Protein AF-A0A4R3YIJ1-F1 (afdb_monomer)

Sequence (52 aa):
AQEDRVNATTGRIRFFPDGSSTGGRVTLGRGAREWHVNVGWLTGAVSVVVTQ

Secondary structure (DSSP, 8-state):
--TTBSSSS-B---B-TTS-B--EEEEEEETTEEEEEEE-TTT--EEEEEE-

Mean predicted aligned error: 5.21 Å

pLDDT: mean 87.11, std 10.75, range [52.09, 95.19]

InterPro domains:
  IPR022346 General secretion pathway, GspH [PF12019] (7-41)

Foldseek 3Di:
DPPQAPDPPDGDKDADPVQFIPWDWDWDDDPPKIWIWTAHRGRRDTDIDIDD

Organism: NCBI:txid242606

Nearest PDB structures (foldseek):
  7qqj-assembly2_B  TM=6.524E-01  e=2.654E+00  Jeotgalibaca ciconiae
  6jg0-assembly1_A  TM=7.801E-01  e=6.386E+00  Tequatrovirus T4
  4uoi-assembly4_B-3  TM=6.364E-01  e=3.557E+00  Hepatitis C virus (isolate H77)
  1hkg-assembly1_A  TM=3.853E-01  e=2.814E+00  Saccharomyces cerevisiae

Structure (mmCIF, N/CA/C/O backbone):
data_AF-A0A4R3YIJ1-F1
#
_entry.id   AF-A0A4R3YIJ1-F1
#
loop_
_atom_site.group_PDB
_atom_site.id
_atom_site.type_symbol
_atom_site.label_atom_id
_atom_site.label_alt_id
_atom_site.label_comp_id
_atom_site.label_asym_id
_atom_site.label_entity_id
_atom_site.label_seq_id
_atom_site.pdbx_PDB_ins_code
_atom_site.Cartn_x
_atom_site.Cartn_y
_atom_site.Cartn_z
_atom_site.occupancy
_atom_site.B_iso_or_equiv
_atom_site.auth_seq_id
_atom_site.auth_comp_id
_atom_site.auth_asym_id
_atom_site.auth_atom_id
_atom_si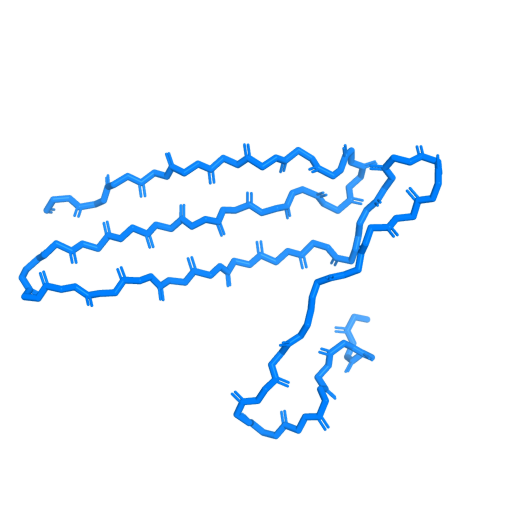te.pdbx_PDB_model_num
ATOM 1 N N . ALA A 1 1 ? -4.869 -3.247 -16.764 1.00 55.22 1 ALA A N 1
ATOM 2 C CA . ALA A 1 1 ? -4.871 -3.164 -15.283 1.00 55.22 1 ALA A CA 1
ATOM 3 C C . ALA A 1 1 ? -5.410 -4.424 -14.574 1.00 55.22 1 ALA A C 1
ATOM 5 O O . ALA A 1 1 ? -5.521 -4.413 -13.356 1.00 55.22 1 ALA A O 1
ATOM 6 N N . GLN A 1 2 ? -5.728 -5.522 -15.281 1.00 52.09 2 GLN A N 1
ATOM 7 C CA . GLN A 1 2 ? -6.213 -6.770 -14.659 1.00 52.09 2 GLN A CA 1
ATOM 8 C C . GLN A 1 2 ? -5.074 -7.745 -14.270 1.00 52.09 2 GLN A C 1
ATOM 10 O O . GLN A 1 2 ? -5.326 -8.744 -13.609 1.00 52.09 2 GLN A O 1
ATOM 15 N N . GLU A 1 3 ? -3.827 -7.451 -14.653 1.00 55.56 3 GLU A N 1
ATOM 16 C CA . GLU A 1 3 ? -2.703 -8.406 -14.656 1.00 55.56 3 GLU A CA 1
ATOM 17 C C . GLU A 1 3 ? -1.975 -8.579 -13.307 1.00 55.56 3 GLU A C 1
ATOM 19 O O . GLU A 1 3 ? -1.122 -9.453 -13.185 1.00 55.56 3 GLU A O 1
ATOM 24 N N . ASP A 1 4 ? -2.319 -7.801 -12.271 1.00 62.09 4 ASP A N 1
ATOM 25 C CA . ASP A 1 4 ? -1.675 -7.879 -10.941 1.00 62.09 4 ASP A CA 1
ATOM 26 C 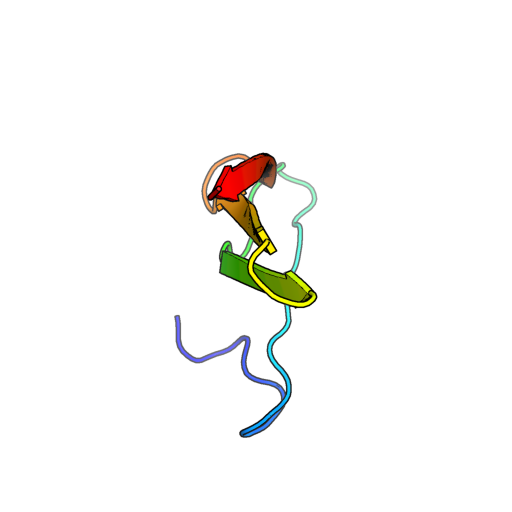C . ASP A 1 4 ? -2.531 -8.607 -9.874 1.00 62.09 4 ASP A C 1
ATOM 28 O O . ASP A 1 4 ? -2.258 -8.594 -8.672 1.00 62.09 4 ASP A O 1
ATOM 32 N N . ARG A 1 5 ? -3.610 -9.278 -10.297 1.00 66.75 5 ARG A N 1
ATOM 33 C CA . ARG A 1 5 ? -4.336 -10.212 -9.427 1.00 66.75 5 ARG A CA 1
ATOM 34 C C . ARG A 1 5 ? -3.715 -11.593 -9.556 1.00 66.75 5 ARG A C 1
ATOM 36 O O . ARG A 1 5 ? -3.869 -12.258 -10.573 1.00 66.75 5 ARG A O 1
ATOM 43 N N . VAL A 1 6 ? -3.028 -12.025 -8.502 1.00 75.06 6 VAL A N 1
ATOM 44 C CA . VAL A 1 6 ? -2.454 -13.374 -8.403 1.00 75.06 6 VAL A CA 1
ATOM 45 C C . VAL A 1 6 ? -3.572 -14.413 -8.261 1.00 75.06 6 VAL A C 1
ATOM 47 O O . VAL A 1 6 ? -3.451 -15.518 -8.777 1.00 75.06 6 VAL A O 1
ATOM 50 N N . ASN A 1 7 ? -4.668 -14.056 -7.581 1.00 81.94 7 ASN A N 1
ATOM 51 C CA . ASN A 1 7 ? -5.922 -14.813 -7.517 1.00 81.94 7 ASN A CA 1
ATOM 52 C C . ASN A 1 7 ? -7.064 -13.905 -6.996 1.00 81.94 7 ASN A C 1
ATOM 54 O O . ASN A 1 7 ? -6.904 -12.687 -6.901 1.00 81.94 7 ASN A O 1
ATOM 58 N N . ALA A 1 8 ? -8.220 -14.488 -6.653 1.00 81.75 8 ALA A N 1
ATOM 59 C CA . ALA A 1 8 ? -9.391 -13.751 -6.166 1.00 81.75 8 ALA A CA 1
ATOM 60 C C . ALA A 1 8 ? -9.162 -12.995 -4.840 1.00 81.75 8 ALA A C 1
ATOM 62 O O . ALA A 1 8 ? -9.825 -11.989 -4.596 1.00 81.75 8 ALA A O 1
ATOM 63 N N . THR A 1 9 ? -8.233 -13.452 -3.998 1.00 86.62 9 THR A N 1
ATOM 64 C CA . THR A 1 9 ? -7.957 -12.895 -2.661 1.00 86.62 9 THR A CA 1
ATOM 65 C C . THR A 1 9 ? -6.561 -12.286 -2.531 1.00 86.62 9 THR A C 1
ATOM 67 O O . THR A 1 9 ? -6.246 -11.680 -1.512 1.00 86.62 9 THR A O 1
ATOM 70 N N . THR A 1 10 ? -5.716 -12.419 -3.554 1.00 86.12 10 THR A N 1
ATOM 71 C CA . THR A 1 10 ? -4.330 -11.947 -3.561 1.00 86.12 10 THR A CA 1
ATOM 72 C C . THR A 1 10 ? -4.127 -10.963 -4.706 1.00 86.12 10 THR A C 1
ATOM 74 O O . THR A 1 10 ? -4.086 -11.346 -5.878 1.00 86.12 10 THR A O 1
ATOM 77 N N . GLY A 1 11 ? -3.972 -9.689 -4.358 1.00 87.88 11 GLY A N 1
ATOM 78 C CA . GLY A 1 11 ? -3.416 -8.672 -5.249 1.00 87.88 11 GLY A CA 1
ATOM 79 C C . GLY A 1 11 ? -1.917 -8.517 -5.015 1.00 87.88 11 GLY A C 1
ATOM 80 O O . GLY A 1 11 ? -1.403 -8.899 -3.962 1.00 87.88 11 GLY A O 1
ATOM 81 N N . ARG A 1 12 ? -1.210 -7.944 -5.981 1.00 89.69 12 ARG A N 1
ATOM 82 C CA . ARG A 1 12 ? 0.194 -7.567 -5.840 1.00 89.69 12 ARG A CA 1
ATOM 83 C C . ARG A 1 12 ? 0.383 -6.136 -6.365 1.00 89.69 12 ARG A C 1
ATOM 85 O O . ARG A 1 12 ? -0.472 -5.574 -7.046 1.00 89.69 12 ARG A O 1
ATOM 92 N N . ILE A 1 13 ? 1.465 -5.509 -5.910 1.00 90.88 13 ILE A N 1
ATOM 93 C CA . ILE A 1 13 ? 1.946 -4.214 -6.391 1.00 90.88 13 ILE A CA 1
ATOM 94 C C . ILE A 1 13 ? 3.403 -4.435 -6.783 1.00 90.88 13 ILE A C 1
ATOM 96 O O . ILE A 1 13 ? 4.201 -4.900 -5.966 1.00 90.88 13 ILE A O 1
ATOM 100 N N . ARG A 1 14 ? 3.749 -4.146 -8.035 1.00 91.44 14 ARG A N 1
ATOM 101 C CA . ARG A 1 14 ? 5.112 -4.257 -8.560 1.00 91.44 14 ARG A CA 1
ATOM 102 C C . ARG A 1 14 ? 5.691 -2.866 -8.768 1.00 91.44 14 ARG A C 1
ATOM 104 O O . ARG A 1 14 ? 5.015 -2.000 -9.313 1.00 91.44 14 ARG A O 1
ATOM 111 N N . PHE A 1 15 ? 6.948 -2.693 -8.380 1.00 92.44 15 PHE A N 1
ATOM 112 C CA . PHE A 1 15 ? 7.745 -1.504 -8.664 1.00 92.44 15 PHE A CA 1
ATOM 113 C C . PHE A 1 15 ? 8.711 -1.803 -9.807 1.00 92.44 15 PHE A C 1
ATOM 115 O O . PHE A 1 15 ? 9.274 -2.901 -9.866 1.00 92.44 15 PHE A O 1
ATOM 122 N N . PHE A 1 16 ? 8.880 -0.843 -10.709 1.00 92.12 16 PHE A N 1
ATOM 123 C CA . PHE A 1 16 ? 9.769 -0.952 -11.858 1.00 92.12 16 PHE A CA 1
ATOM 124 C C . PHE A 1 16 ? 11.029 -0.088 -11.656 1.00 92.12 16 PHE A C 1
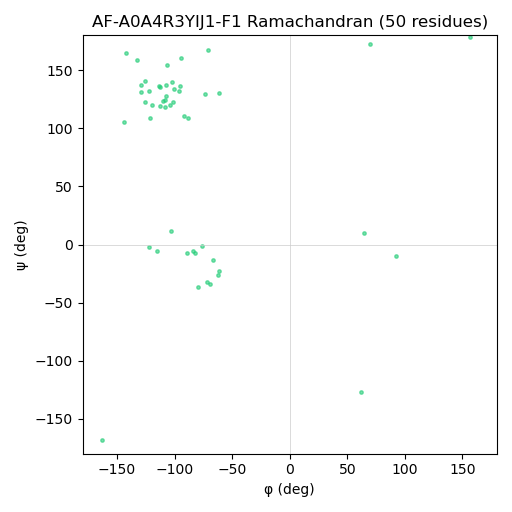ATOM 126 O O . PHE A 1 16 ? 10.991 0.881 -10.893 1.00 92.12 16 PHE A O 1
ATOM 133 N N . PRO A 1 17 ? 12.165 -0.420 -12.301 1.00 92.44 17 PRO A N 1
ATOM 134 C CA . PRO A 1 17 ? 13.430 0.302 -12.115 1.00 92.44 17 PRO A CA 1
ATOM 135 C C . PRO A 1 17 ? 13.393 1.782 -12.522 1.00 92.44 17 PRO A C 1
ATOM 137 O O . PRO A 1 17 ? 14.197 2.566 -12.031 1.00 92.44 17 PRO A O 1
ATOM 140 N N . ASP A 1 18 ? 12.467 2.169 -13.400 1.00 91.25 18 ASP A N 1
ATOM 141 C CA . ASP A 1 18 ? 12.213 3.552 -13.827 1.00 91.25 18 ASP A CA 1
ATOM 142 C C . ASP A 1 18 ? 11.441 4.384 -12.784 1.00 91.25 18 ASP A C 1
ATOM 144 O O . ASP A 1 18 ? 11.203 5.573 -12.988 1.00 91.25 18 ASP A O 1
ATOM 148 N N . GLY A 1 19 ? 11.067 3.777 -11.654 1.00 89.50 19 GLY A N 1
ATOM 149 C CA . GLY A 1 19 ? 10.349 4.424 -10.560 1.00 89.50 19 GLY A CA 1
ATOM 150 C C . GLY A 1 19 ? 8.829 4.300 -10.655 1.00 89.50 19 GLY A C 1
ATOM 151 O O . GLY A 1 19 ? 8.146 4.595 -9.680 1.00 89.50 19 GLY A O 1
ATOM 152 N N . SER A 1 20 ? 8.275 3.820 -11.768 1.00 92.81 20 SER A N 1
ATOM 153 C CA . SER A 1 20 ? 6.840 3.544 -11.875 1.00 92.81 20 SER A CA 1
ATOM 154 C C . SER A 1 20 ? 6.411 2.323 -11.047 1.00 92.81 20 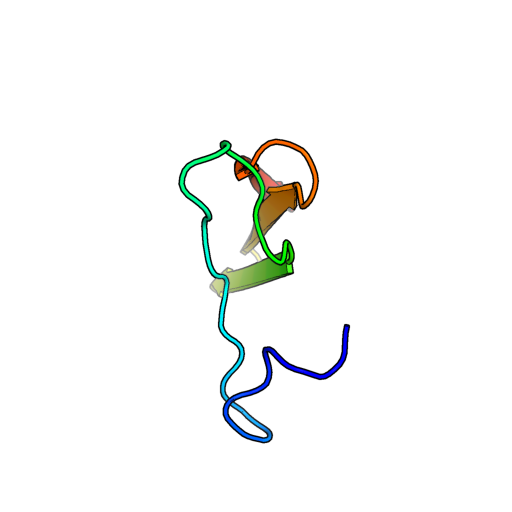SER A C 1
ATOM 156 O O . SER A 1 20 ? 7.222 1.528 -10.555 1.00 92.81 20 SER A O 1
ATOM 158 N N . SER A 1 21 ? 5.100 2.156 -10.869 1.00 92.25 21 SER A N 1
ATOM 159 C CA . SER A 1 21 ? 4.527 0.966 -10.241 1.00 92.25 21 SER A CA 1
ATOM 160 C C . SER A 1 21 ? 3.223 0.542 -10.913 1.00 92.25 21 SER A C 1
ATOM 162 O O . SER A 1 21 ? 2.589 1.320 -11.625 1.00 92.25 21 SER A O 1
ATOM 164 N N . THR A 1 22 ? 2.760 -0.680 -10.645 1.00 90.88 22 THR A N 1
ATOM 165 C CA . THR A 1 22 ? 1.398 -1.085 -11.042 1.00 90.88 22 THR A CA 1
ATOM 166 C C . THR A 1 22 ? 0.309 -0.316 -10.285 1.00 90.88 22 THR A C 1
ATOM 168 O O . THR A 1 22 ? -0.843 -0.292 -10.722 1.00 90.88 22 THR A O 1
ATOM 171 N N . GLY A 1 23 ? 0.686 0.384 -9.208 1.00 92.00 23 GLY A N 1
ATOM 172 C CA . GLY A 1 23 ? -0.197 1.177 -8.368 1.00 92.00 23 GLY A CA 1
ATOM 173 C C . GLY A 1 23 ? -1.161 0.321 -7.550 1.00 92.00 23 GLY A C 1
ATOM 174 O O . GLY A 1 23 ? -1.251 -0.895 -7.702 1.00 92.00 23 GLY A O 1
ATOM 175 N N . GLY A 1 24 ? -1.898 0.964 -6.650 1.00 92.19 24 GLY A N 1
ATOM 176 C CA . GLY A 1 24 ? -2.936 0.280 -5.885 1.00 92.19 24 GLY A CA 1
ATOM 177 C C . GLY A 1 24 ? -3.274 0.952 -4.567 1.00 92.19 24 GLY A C 1
ATOM 178 O O . GLY A 1 24 ? -2.684 1.963 -4.182 1.00 92.19 24 GLY A O 1
ATOM 179 N N . ARG A 1 25 ? -4.241 0.359 -3.864 1.00 91.56 25 ARG A N 1
ATOM 180 C CA . ARG A 1 25 ? -4.608 0.723 -2.497 1.00 91.56 25 ARG A CA 1
ATOM 181 C C . ARG A 1 25 ? -4.641 -0.526 -1.631 1.00 91.56 25 ARG A C 1
ATOM 183 O O . ARG A 1 25 ? -5.282 -1.508 -1.995 1.00 91.56 25 ARG A O 1
ATOM 190 N N . VAL A 1 26 ? -3.996 -0.452 -0.473 1.00 91.50 26 VAL A N 1
ATOM 191 C CA . VAL A 1 26 ? -4.125 -1.444 0.595 1.00 91.50 26 VAL A CA 1
ATOM 192 C C . VAL A 1 26 ? -4.888 -0.803 1.742 1.00 91.50 26 VAL A C 1
ATOM 194 O O . VAL A 1 26 ? -4.470 0.231 2.261 1.00 91.50 26 VAL A O 1
ATOM 197 N N . THR A 1 27 ? -5.998 -1.418 2.134 1.00 92.62 27 THR A N 1
ATOM 198 C CA . THR A 1 27 ? -6.791 -0.999 3.291 1.00 92.62 27 THR A CA 1
ATOM 199 C C . THR A 1 27 ? -6.477 -1.916 4.464 1.00 92.62 27 THR A C 1
ATOM 201 O O . THR A 1 27 ? -6.628 -3.133 4.365 1.00 92.62 27 THR A O 1
ATOM 204 N N . LEU A 1 28 ? -6.032 -1.334 5.573 1.00 92.62 28 LEU A N 1
ATOM 205 C CA . LEU A 1 28 ? -5.822 -2.026 6.839 1.00 92.62 28 LEU A CA 1
ATOM 206 C C . LEU A 1 28 ? -6.911 -1.562 7.803 1.00 92.62 28 LEU A C 1
ATOM 208 O O . LEU A 1 28 ? -7.044 -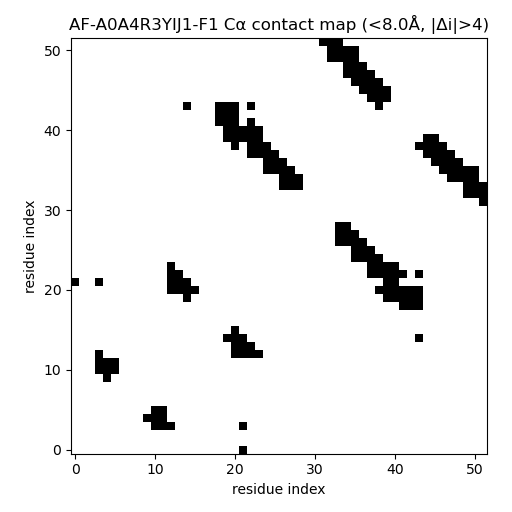0.366 8.038 1.00 92.62 28 LEU A O 1
ATOM 212 N N . GLY A 1 29 ? -7.674 -2.493 8.366 1.00 93.88 29 GLY A N 1
ATOM 213 C CA . GLY A 1 29 ? -8.700 -2.198 9.366 1.00 93.88 29 GLY A CA 1
ATOM 214 C C . GLY A 1 29 ? -8.322 -2.773 10.727 1.00 93.88 29 GLY A C 1
ATOM 215 O O . GLY A 1 29 ? -7.896 -3.925 10.820 1.00 93.88 29 GLY A O 1
ATOM 216 N N . ARG A 1 30 ? -8.488 -1.990 11.799 1.00 93.06 30 ARG A N 1
ATOM 217 C CA . ARG A 1 30 ? -8.394 -2.479 13.184 1.00 93.06 30 ARG A CA 1
ATOM 218 C C . ARG A 1 30 ? -9.411 -1.767 14.072 1.00 93.06 30 ARG A C 1
ATOM 220 O O . ARG A 1 30 ? -9.202 -0.626 14.488 1.00 93.06 30 ARG A O 1
ATOM 227 N N . GLY A 1 31 ? -10.483 -2.476 14.422 1.00 91.50 31 GLY A N 1
ATOM 228 C CA . GLY A 1 31 ? -11.604 -1.884 15.154 1.00 91.50 31 GLY A CA 1
ATOM 229 C C . GLY A 1 31 ? -12.242 -0.767 14.328 1.00 91.50 31 GLY A C 1
ATOM 230 O O . GLY A 1 31 ? -12.557 -0.985 13.165 1.00 91.50 31 GLY A O 1
ATOM 231 N N . ALA A 1 32 ? -12.381 0.423 14.913 1.00 90.81 32 ALA A N 1
ATOM 232 C CA . ALA A 1 32 ? -12.908 1.607 14.227 1.00 90.81 32 ALA A CA 1
ATOM 233 C C . ALA A 1 32 ? -11.867 2.359 13.377 1.00 90.81 32 ALA A C 1
ATOM 235 O O . ALA A 1 32 ? -12.218 3.303 12.686 1.00 90.81 32 ALA A O 1
ATOM 236 N N . ARG A 1 33 ? -10.583 1.982 13.446 1.00 92.56 33 ARG A N 1
ATOM 237 C CA . ARG A 1 33 ? -9.512 2.689 12.735 1.00 92.56 33 ARG A CA 1
ATOM 238 C C . ARG A 1 33 ? -9.234 2.011 11.408 1.00 92.56 33 ARG A C 1
ATOM 240 O O . ARG A 1 33 ? -9.085 0.786 11.355 1.00 92.56 33 ARG A O 1
ATOM 247 N N . GLU A 1 34 ? -9.081 2.823 10.376 1.00 95.19 34 GLU A N 1
ATOM 248 C CA . GLU A 1 34 ? -8.724 2.368 9.044 1.00 95.19 34 GLU A CA 1
ATOM 249 C C . GLU A 1 34 ? -7.485 3.119 8.547 1.00 95.19 34 GLU A C 1
ATOM 251 O O . GLU A 1 34 ? -7.316 4.312 8.792 1.00 95.19 34 GLU A O 1
ATOM 256 N N . TRP A 1 35 ? -6.587 2.417 7.863 1.00 94.94 35 TRP A N 1
ATOM 257 C CA . TRP A 1 35 ? -5.440 3.012 7.187 1.00 94.94 35 TRP A CA 1
ATOM 258 C C . TRP A 1 35 ? -5.492 2.651 5.713 1.00 94.94 35 TRP A C 1
ATOM 260 O O . TRP A 1 35 ? -5.651 1.479 5.367 1.00 94.94 35 TRP A O 1
ATOM 270 N N . HIS A 1 36 ? -5.306 3.635 4.839 1.00 94.50 36 HIS A N 1
ATOM 271 C CA . HIS A 1 36 ? -5.135 3.395 3.409 1.00 94.50 36 HIS A CA 1
ATOM 272 C C . HIS A 1 36 ? -3.694 3.668 3.024 1.00 94.50 36 HIS A C 1
ATOM 274 O O . HIS A 1 36 ? -3.213 4.797 3.119 1.00 94.50 36 HIS A O 1
ATOM 280 N N . VAL A 1 37 ? -3.025 2.635 2.534 1.00 93.94 37 VAL A N 1
ATOM 281 C CA . VAL A 1 37 ? -1.739 2.753 1.857 1.00 93.94 37 VAL A CA 1
ATOM 282 C C . VAL A 1 37 ? -2.027 2.910 0.370 1.00 93.94 37 VAL A C 1
ATOM 284 O O . VAL A 1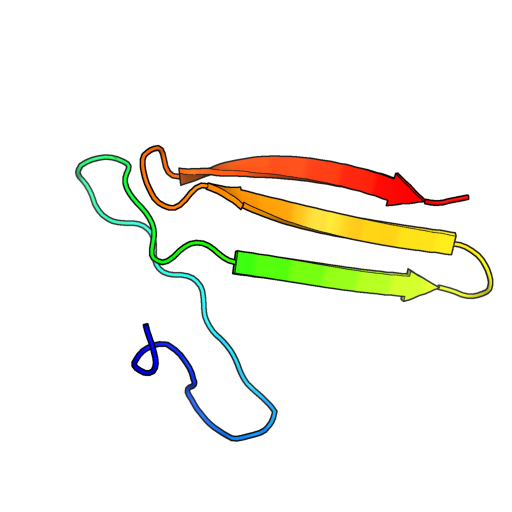 37 ? -2.519 1.983 -0.269 1.00 93.94 37 VAL A O 1
ATOM 287 N N . ASN A 1 38 ? -1.764 4.088 -0.179 1.00 93.88 38 ASN A N 1
ATOM 288 C CA . ASN A 1 38 ? -1.929 4.397 -1.594 1.00 93.88 38 ASN A CA 1
ATOM 289 C C . ASN A 1 38 ? -0.570 4.340 -2.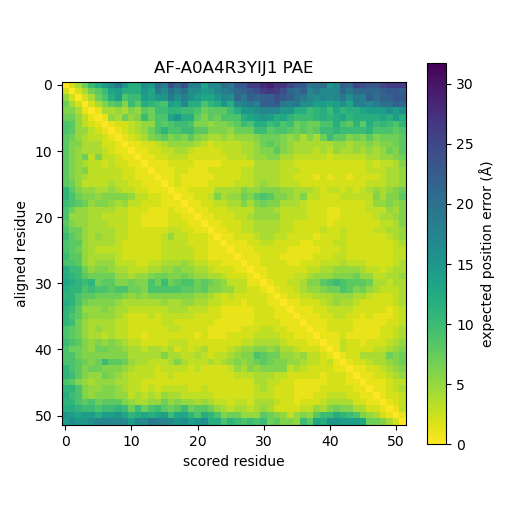288 1.00 93.88 38 ASN A C 1
ATOM 291 O O . ASN A 1 38 ? 0.392 4.923 -1.789 1.00 93.88 38 ASN A O 1
ATOM 295 N N . VAL A 1 39 ? -0.512 3.683 -3.445 1.00 93.69 39 VAL A N 1
ATOM 296 C CA . VAL A 1 39 ? 0.683 3.619 -4.290 1.00 93.69 39 VAL A CA 1
ATOM 297 C C . VAL A 1 39 ? 0.374 4.231 -5.653 1.00 93.69 39 VAL A C 1
ATOM 299 O O . VAL A 1 39 ? -0.524 3.773 -6.365 1.00 93.69 39 VAL A O 1
ATOM 302 N N . GLY A 1 40 ? 1.113 5.281 -6.009 1.00 92.12 40 GLY A N 1
ATOM 303 C CA . GLY A 1 40 ? 1.012 5.965 -7.294 1.00 92.12 40 GLY A CA 1
ATOM 304 C C . GLY A 1 40 ? 1.622 5.139 -8.424 1.00 92.12 40 GLY A C 1
ATOM 305 O O . GLY A 1 40 ? 2.764 4.693 -8.336 1.00 92.12 40 GLY A O 1
ATOM 306 N N . TRP A 1 41 ? 0.878 4.959 -9.513 1.00 87.75 41 TRP A N 1
ATOM 307 C CA . TRP A 1 41 ? 1.322 4.155 -10.656 1.00 87.75 41 TRP A CA 1
ATOM 308 C C . TRP A 1 41 ? 2.434 4.835 -11.473 1.00 87.75 41 TRP A C 1
ATOM 310 O O . TRP A 1 41 ? 3.326 4.167 -11.979 1.00 87.75 41 TRP A O 1
ATOM 320 N N . LEU A 1 42 ? 2.443 6.170 -11.553 1.00 86.56 42 LEU A N 1
ATOM 321 C CA . LEU A 1 42 ? 3.417 6.901 -12.371 1.00 86.56 42 LEU A CA 1
ATOM 322 C C . LEU A 1 42 ? 4.794 7.049 -11.705 1.00 86.56 42 LEU A C 1
ATOM 324 O O . LEU A 1 42 ? 5.811 7.010 -12.383 1.00 86.56 42 LEU A O 1
ATOM 328 N N . THR A 1 43 ? 4.826 7.232 -10.385 1.00 88.06 43 THR A N 1
ATOM 329 C CA . THR A 1 43 ? 6.049 7.585 -9.637 1.00 88.06 43 THR A CA 1
ATOM 330 C C . THR A 1 43 ? 6.410 6.588 -8.545 1.00 88.06 43 THR A C 1
ATOM 332 O O . THR A 1 43 ? 7.369 6.810 -7.811 1.00 88.06 43 THR A O 1
ATOM 335 N N . GLY A 1 44 ? 5.587 5.554 -8.343 1.00 88.00 44 GLY A N 1
ATOM 336 C CA . GLY A 1 44 ? 5.754 4.628 -7.226 1.00 88.00 44 GLY A CA 1
ATOM 337 C C . GLY A 1 44 ? 5.555 5.283 -5.855 1.00 88.00 44 GLY A C 1
ATOM 338 O O . GLY A 1 44 ? 5.846 4.659 -4.839 1.00 88.00 44 GLY A O 1
ATOM 339 N N . ALA A 1 45 ? 5.068 6.529 -5.790 1.00 92.94 45 ALA A N 1
ATOM 340 C CA . ALA A 1 45 ? 4.930 7.251 -4.532 1.00 92.94 45 ALA A CA 1
ATOM 341 C C . ALA A 1 45 ? 3.975 6.523 -3.577 1.00 92.94 45 ALA A C 1
ATOM 343 O O . ALA A 1 45 ? 2.852 6.184 -3.956 1.00 92.94 45 ALA A O 1
ATOM 344 N N . VAL A 1 46 ? 4.416 6.323 -2.334 1.00 93.88 46 VAL A N 1
ATOM 345 C CA . VAL A 1 46 ? 3.645 5.646 -1.287 1.00 93.88 46 VAL A CA 1
ATOM 346 C C . VAL A 1 46 ? 3.161 6.668 -0.265 1.00 93.88 46 VAL A C 1
ATOM 348 O O . VAL A 1 46 ? 3.954 7.432 0.282 1.00 93.88 46 VAL A O 1
ATOM 351 N N . SER A 1 47 ? 1.859 6.670 0.015 1.00 95.06 47 SER A N 1
ATOM 352 C CA . SER A 1 47 ? 1.246 7.517 1.040 1.00 95.06 47 SER A CA 1
ATOM 353 C C . SER A 1 47 ? 0.368 6.685 1.962 1.00 95.06 47 SER A C 1
ATOM 355 O O . SER A 1 47 ? -0.386 5.832 1.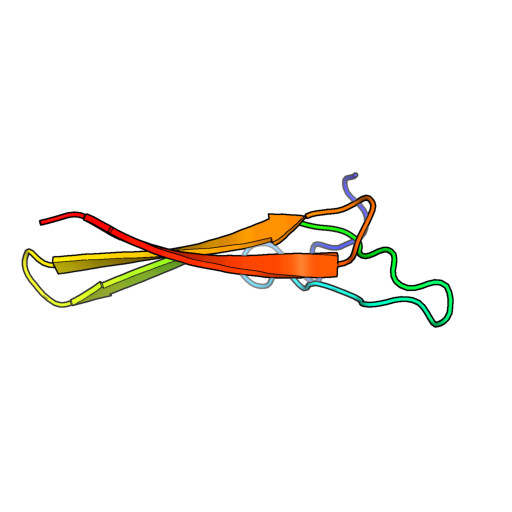497 1.00 95.06 47 SER A O 1
ATOM 357 N N . VAL A 1 48 ? 0.449 6.948 3.264 1.00 94.31 48 VAL A N 1
ATOM 358 C CA . VAL A 1 48 ? -0.398 6.310 4.273 1.00 94.31 48 VAL A CA 1
ATOM 359 C C . VAL A 1 48 ? -1.310 7.369 4.867 1.00 94.31 48 VAL A C 1
ATOM 361 O O . VAL A 1 48 ? -0.835 8.338 5.456 1.00 94.31 48 VAL A O 1
ATOM 364 N N . VAL A 1 49 ? -2.617 7.175 4.723 1.00 94.81 49 VAL A N 1
ATOM 365 C CA . VAL A 1 49 ? -3.634 8.032 5.340 1.00 94.81 49 VAL A CA 1
ATOM 366 C C . VAL A 1 49 ? -4.402 7.233 6.379 1.00 94.81 49 VAL A C 1
ATOM 368 O O . VAL A 1 49 ? -4.735 6.073 6.150 1.00 94.81 49 VAL A O 1
ATOM 371 N N . VAL A 1 50 ? -4.653 7.840 7.536 1.00 89.62 50 VAL A N 1
ATOM 372 C CA . VAL A 1 50 ? -5.525 7.268 8.564 1.00 89.62 50 VAL A CA 1
ATOM 373 C C . VAL A 1 50 ? -6.915 7.863 8.406 1.00 89.62 50 VAL A C 1
ATOM 375 O O . VAL A 1 50 ? -7.067 9.076 8.266 1.00 89.62 50 VAL A O 1
ATOM 378 N N . THR A 1 51 ? -7.924 7.008 8.419 1.00 82.00 51 THR A N 1
ATOM 379 C CA . THR A 1 51 ? -9.326 7.391 8.531 1.00 82.00 51 THR A CA 1
ATOM 380 C C . THR A 1 51 ? -9.751 7.073 9.964 1.00 82.00 51 THR A C 1
ATOM 382 O O . THR A 1 51 ? -9.565 5.947 10.441 1.00 82.00 51 THR A O 1
ATOM 385 N N . GLN A 1 52 ? -10.179 8.112 10.685 1.00 67.50 52 GLN A N 1
ATOM 386 C CA . GLN A 1 52 ? -10.697 8.012 12.052 1.00 67.50 52 GLN A CA 1
ATOM 387 C C . GLN A 1 52 ? -12.190 7.724 12.054 1.00 67.50 52 GLN A C 1
ATOM 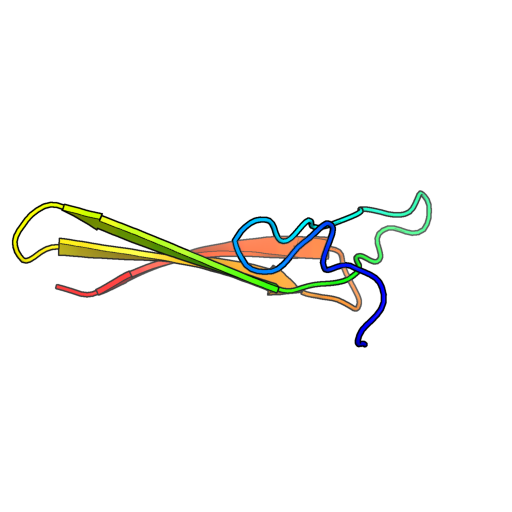389 O O . GLN A 1 52 ? -12.871 8.202 11.120 1.00 67.50 52 GLN A O 1
#

Solvent-accessible surface area (backbone atoms only — not comparable to full-atom values): 3172 Å² total; per-residue (Å²): 137,75,85,47,52,83,48,100,89,38,74,60,71,53,77,46,98,89,37,25,24,73,28,52,76,48,78,47,75,60,88,83,38,34,35,41,40,38,34,36,38,78,61,42,49,74,46,79,46,78,48,119

Radius of gyration: 12.42 Å; Cα contacts (8 Å, |Δi|>4): 94; chains: 1; bounding box: 26×23×30 Å